P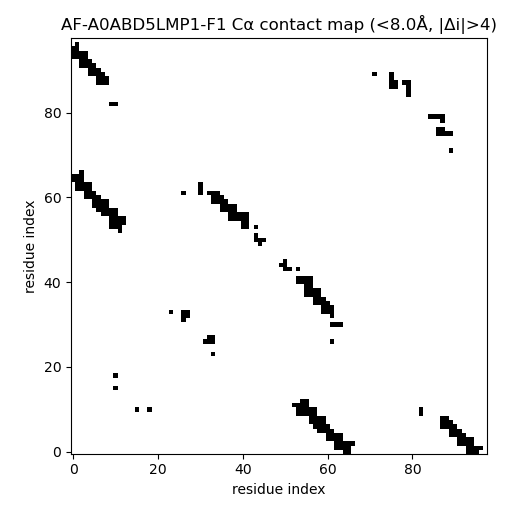rotein AF-A0ABD5LMP1-F1 (afdb_monomer)

Radius of gyration: 14.13 Å; Cα contacts (8 Å, |Δi|>4): 146; chains: 1; bounding box: 30×33×41 Å

Nearest PDB structures (foldseek):
  5zeb-assembly1_f  TM=5.750E-01  e=5.659E-03  Mycolicibacterium smegmatis MC2 155
  1qjh-assembly1_A-2  TM=5.534E-01  e=7.153E-03  Thermus thermophilus
  6yc7-assembly1_B  TM=4.416E-01  e=1.531E-02  Corynebacterium glutamicum
  8uu9-assembly1_f  TM=4.955E-01  e=4.939E-02  Listeria innocua
  6v3b-assembly1_f  TM=4.559E-01  e=1.057E-01  Acinetobacter baumannii AB0057

Secondary structure (DSSP, 8-state):
-EEEEEEEEEE-TTTHHHHHHHHHHHHHHHHS--EEEEE-------TT-------EEEEEEEEESS--HHHHHHHHHHHHHHTT-S--EEEEEEE---

pLDDT: mean 85.99, std 15.61, range [45.31, 97.75]

Foldseek 3Di:
DKKKKKWWAQAAPVCVPVLCVVVQVVCCVVQVGKDKDKDQQDQDDDPVRDGDPSRIIIIMIGMDPDDPPVVVVVVQVVSCVVRVHPTIDMDIDDDDDD

Sequence (98 aa):
MSYLVEILLPVTANMVSQVLDTICYDLTEQFGGVTIHEKAPAEGFWKDGRKVEHDHIFLVEVMTDEINRSWWAQYRERLALMLSQEEIVVRAIPFERL

Mean predicted aligned error: 6.09 Å

Solvent-accessible surface area (backbone atoms only — not comparable to full-atom values): 5731 Å² total; per-residue (Å²): 108,36,28,45,34,40,34,57,41,69,36,42,81,91,47,43,70,68,52,50,53,52,50,50,49,57,39,27,76,74,56,76,42,67,49,78,43,80,41,73,61,56,86,62,84,49,96,82,75,56,82,65,82,41,58,29,31,35,42,38,38,39,66,40,64,70,84,62,63,69,59,53,53,53,50,35,51,53,50,11,63,76,59,75,40,98,71,47,56,72,49,75,44,80,52,83,88,130

Organism: Agrobacterium radiobacter (NCBI:txid362)

Structure (mmCIF, N/CA/C/O backbone):
data_AF-A0ABD5LMP1-F1
#
_entry.id   AF-A0ABD5LMP1-F1
#
loop_
_atom_site.group_PDB
_atom_site.id
_atom_site.type_symbol
_atom_site.label_atom_id
_atom_site.label_alt_id
_atom_site.label_comp_id
_atom_site.label_asym_id
_atom_site.label_entity_id
_atom_site.label_seq_id
_atom_site.pdbx_PDB_ins_code
_atom_site.Cartn_x
_atom_site.Cartn_y
_atom_site.Cartn_z
_atom_site.occupancy
_atom_site.B_iso_or_equiv
_atom_site.auth_seq_id
_atom_site.auth_comp_id
_atom_site.auth_asym_id
_atom_site.auth_atom_id
_atom_site.pdbx_PDB_model_num
ATOM 1 N N . MET A 1 1 ? -13.113 -4.693 14.259 1.00 82.81 1 MET A N 1
ATOM 2 C CA . MET A 1 1 ? -11.887 -5.523 14.254 1.00 82.81 1 MET A CA 1
ATOM 3 C C . MET A 1 1 ? -10.867 -4.737 13.471 1.00 82.81 1 MET A C 1
ATOM 5 O O . MET A 1 1 ? -11.233 -4.280 12.400 1.00 82.81 1 MET A O 1
ATOM 9 N N . SER A 1 2 ? -9.660 -4.544 13.989 1.00 94.44 2 SER A N 1
ATOM 10 C CA . SER A 1 2 ? -8.629 -3.801 13.264 1.00 94.44 2 SER A CA 1
ATOM 11 C C . SER A 1 2 ? -7.920 -4.708 12.261 1.00 94.44 2 SER A C 1
ATOM 13 O O . SER A 1 2 ? -7.813 -5.918 12.468 1.00 94.44 2 SER A O 1
ATOM 15 N N . TYR A 1 3 ? -7.469 -4.123 11.159 1.00 97.19 3 TYR A N 1
ATOM 16 C CA . TYR A 1 3 ? -6.808 -4.806 10.058 1.00 97.19 3 TYR A CA 1
ATOM 17 C C . TYR A 1 3 ? -5.512 -4.099 9.695 1.00 97.19 3 TYR A C 1
ATOM 19 O O . TYR A 1 3 ? -5.479 -2.872 9.578 1.00 97.19 3 TYR A O 1
ATOM 27 N N . LEU A 1 4 ? -4.464 -4.887 9.477 1.00 97.31 4 LEU A N 1
ATOM 28 C CA . LEU A 1 4 ? -3.248 -4.464 8.803 1.00 97.31 4 LEU A CA 1
ATOM 29 C C . LEU A 1 4 ? -3.428 -4.832 7.336 1.00 97.31 4 LEU A C 1
ATOM 31 O O . LEU A 1 4 ? -3.561 -6.013 7.004 1.00 97.31 4 LEU A O 1
ATOM 35 N N . VAL A 1 5 ? -3.505 -3.827 6.475 1.00 97.56 5 VAL A N 1
ATOM 36 C CA . VAL A 1 5 ? -3.557 -4.029 5.031 1.00 97.56 5 VAL A CA 1
ATOM 37 C C . VAL A 1 5 ? -2.155 -3.885 4.478 1.00 97.56 5 VAL A C 1
ATOM 39 O O . VAL A 1 5 ? -1.506 -2.868 4.699 1.00 97.56 5 VAL A O 1
ATOM 42 N N . GLU A 1 6 ? -1.719 -4.901 3.745 1.00 97.19 6 GLU A N 1
ATOM 43 C CA . GLU A 1 6 ? -0.409 -4.964 3.111 1.00 97.19 6 GLU A CA 1
ATOM 44 C C . GLU A 1 6 ? -0.568 -5.046 1.593 1.00 97.19 6 GLU A C 1
ATOM 46 O O . GLU A 1 6 ? -1.304 -5.897 1.077 1.00 97.19 6 GLU A O 1
ATOM 51 N N . ILE A 1 7 ? 0.163 -4.192 0.881 1.00 95.88 7 ILE A N 1
ATOM 52 C CA . ILE A 1 7 ? 0.277 -4.197 -0.577 1.00 95.88 7 ILE A CA 1
ATOM 53 C C . ILE A 1 7 ? 1.670 -4.701 -0.936 1.00 95.88 7 ILE A C 1
ATOM 55 O O . ILE A 1 7 ? 2.670 -4.135 -0.492 1.00 95.88 7 ILE A O 1
ATOM 59 N N . LEU A 1 8 ? 1.734 -5.752 -1.754 1.00 92.75 8 LEU A N 1
ATOM 60 C CA . LEU A 1 8 ? 2.983 -6.192 -2.364 1.00 92.75 8 LEU A CA 1
ATOM 61 C C . LEU A 1 8 ? 3.148 -5.450 -3.683 1.00 92.75 8 LEU A C 1
ATOM 63 O O . LEU A 1 8 ? 2.392 -5.672 -4.629 1.00 92.75 8 LEU A O 1
ATOM 67 N N . LEU A 1 9 ? 4.131 -4.562 -3.720 1.00 91.25 9 LEU A N 1
ATOM 68 C CA . LEU A 1 9 ? 4.306 -3.605 -4.792 1.00 91.25 9 LEU A CA 1
ATOM 69 C C . LEU A 1 9 ? 5.608 -3.895 -5.555 1.00 91.25 9 LEU A C 1
ATOM 71 O O . LEU A 1 9 ? 6.680 -3.481 -5.107 1.00 91.25 9 LEU A O 1
ATOM 75 N N . PRO A 1 10 ? 5.548 -4.618 -6.685 1.00 87.69 10 PRO A N 1
ATOM 76 C CA . PRO A 1 10 ? 6.701 -4.791 -7.556 1.00 87.69 10 PRO A CA 1
ATOM 77 C C . PRO A 1 10 ? 6.955 -3.484 -8.316 1.00 87.69 10 PRO A C 1
ATOM 79 O O . PRO A 1 10 ? 6.087 -3.002 -9.044 1.00 87.69 10 PRO A O 1
ATOM 82 N N . VAL A 1 11 ? 8.135 -2.892 -8.137 1.00 84.75 11 VAL A N 1
ATOM 83 C CA . VAL A 1 11 ? 8.491 -1.616 -8.772 1.00 84.75 11 VAL A CA 1
ATOM 84 C C . VAL A 1 11 ? 9.872 -1.727 -9.406 1.00 84.75 11 VAL A C 1
ATOM 86 O O . VAL A 1 11 ? 10.803 -2.280 -8.824 1.00 84.75 11 VAL A O 1
ATOM 89 N N . THR A 1 12 ? 10.010 -1.195 -10.616 1.00 81.88 12 THR A N 1
ATOM 90 C CA . THR A 1 12 ? 11.298 -1.073 -11.305 1.00 81.88 12 THR A CA 1
ATOM 91 C C . THR A 1 12 ? 12.084 0.115 -10.749 1.00 81.88 12 THR A C 1
ATOM 93 O O . THR A 1 12 ? 11.496 1.140 -10.398 1.00 81.88 12 THR A O 1
ATOM 96 N N . ALA A 1 13 ? 13.418 0.023 -10.700 1.00 77.06 13 ALA A N 1
ATOM 97 C CA . ALA A 1 13 ? 14.275 1.039 -10.070 1.00 77.06 13 ALA A CA 1
ATOM 98 C C . ALA A 1 13 ? 14.031 2.476 -10.586 1.00 77.06 13 ALA A C 1
ATOM 100 O O . ALA A 1 13 ? 14.094 3.443 -9.828 1.00 77.06 13 ALA A O 1
ATOM 101 N N . ASN A 1 14 ? 13.688 2.627 -11.868 1.00 81.19 14 ASN A N 1
ATOM 102 C CA . ASN A 1 14 ? 13.400 3.918 -12.500 1.00 81.19 14 ASN A CA 1
ATOM 103 C C . ASN A 1 14 ? 12.044 4.542 -12.111 1.00 81.19 14 ASN A C 1
ATOM 105 O O . ASN A 1 14 ? 11.855 5.735 -12.334 1.00 81.19 14 ASN A O 1
ATOM 109 N N . MET A 1 15 ? 11.108 3.767 -11.558 1.00 82.19 15 MET A N 1
ATOM 110 C CA . MET A 1 15 ? 9.753 4.221 -11.215 1.00 82.19 15 MET A CA 1
ATOM 111 C C . MET A 1 15 ? 9.549 4.428 -9.710 1.00 82.19 15 MET A C 1
ATOM 113 O O . MET A 1 15 ? 8.534 5.001 -9.318 1.00 82.19 15 MET A O 1
ATOM 117 N N . VAL A 1 16 ? 10.508 4.008 -8.873 1.00 84.50 16 VAL A N 1
ATOM 118 C CA . VAL A 1 16 ? 10.383 3.978 -7.405 1.00 84.50 16 VAL A CA 1
ATOM 119 C C . VAL A 1 16 ? 9.887 5.305 -6.832 1.00 84.50 16 VAL A C 1
ATOM 121 O O . VAL A 1 16 ? 8.830 5.321 -6.215 1.00 84.50 16 VAL A O 1
ATOM 124 N N . SER A 1 17 ? 10.585 6.421 -7.070 1.00 86.44 17 SER A N 1
ATOM 125 C CA . SER A 1 17 ? 10.222 7.708 -6.446 1.00 86.44 17 SER A CA 1
ATOM 126 C C . SER A 1 17 ? 8.784 8.123 -6.767 1.00 86.44 17 SER A C 1
ATOM 128 O O . SER A 1 17 ? 7.989 8.333 -5.860 1.00 86.44 17 SER A O 1
ATOM 130 N N . GLN A 1 18 ? 8.419 8.167 -8.052 1.00 89.19 18 GLN A N 1
ATOM 131 C CA . GLN A 1 18 ? 7.099 8.637 -8.481 1.00 89.19 18 GLN A CA 1
ATOM 132 C C . GLN A 1 18 ? 5.965 7.741 -7.966 1.00 89.19 18 GLN A C 1
ATOM 134 O O . GLN A 1 18 ? 4.905 8.230 -7.562 1.00 89.19 18 GLN A O 1
ATOM 139 N N . VAL A 1 19 ? 6.181 6.425 -7.998 1.00 90.06 19 VAL A N 1
ATOM 140 C CA . VAL A 1 19 ? 5.201 5.439 -7.538 1.00 90.06 19 VAL A CA 1
ATOM 141 C C . VAL A 1 19 ? 5.006 5.547 -6.029 1.00 90.06 19 VAL A C 1
ATOM 143 O O . VAL A 1 19 ? 3.864 5.608 -5.573 1.00 90.06 19 VAL A O 1
ATOM 146 N N . LEU A 1 20 ? 6.096 5.599 -5.258 1.00 91.75 20 LEU A N 1
ATOM 147 C CA . LEU A 1 20 ? 6.014 5.693 -3.804 1.00 91.75 20 LEU A CA 1
ATOM 148 C C . LEU A 1 20 ? 5.401 7.023 -3.361 1.00 91.75 20 LEU A C 1
ATOM 150 O O . LEU A 1 20 ? 4.557 7.002 -2.475 1.00 91.75 20 LEU A O 1
ATOM 154 N N . ASP A 1 21 ? 5.728 8.145 -4.006 1.00 93.62 21 ASP A N 1
ATOM 155 C CA . ASP A 1 21 ? 5.129 9.449 -3.689 1.00 93.62 21 ASP A CA 1
ATOM 156 C C . ASP A 1 21 ? 3.606 9.435 -3.888 1.00 93.62 21 ASP A C 1
ATOM 158 O O . ASP A 1 21 ? 2.850 9.884 -3.023 1.00 93.62 21 ASP A O 1
ATOM 162 N N . THR A 1 22 ? 3.146 8.853 -5.001 1.00 94.12 22 THR A N 1
ATOM 163 C CA . THR A 1 22 ? 1.713 8.726 -5.314 1.00 94.12 22 THR A CA 1
ATOM 164 C C . THR A 1 22 ? 0.999 7.856 -4.281 1.00 94.12 22 THR A C 1
ATOM 166 O O . THR A 1 22 ? -0.048 8.233 -3.758 1.00 94.12 22 THR A O 1
ATOM 169 N N . ILE A 1 23 ? 1.580 6.702 -3.945 1.00 94.62 23 ILE A N 1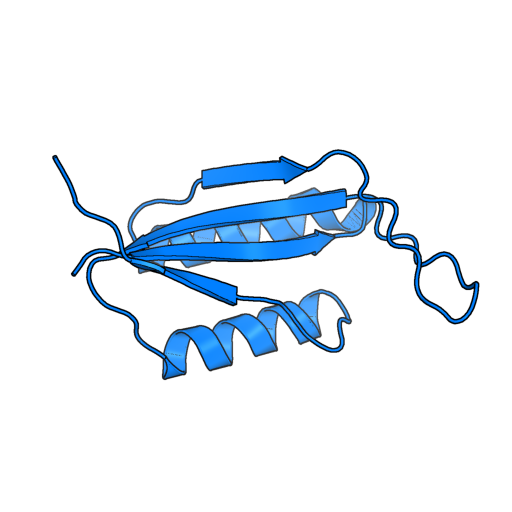
ATOM 170 C CA . ILE A 1 23 ? 1.003 5.767 -2.974 1.00 94.62 23 ILE A CA 1
ATOM 171 C C . ILE A 1 23 ? 0.999 6.368 -1.569 1.00 94.62 23 ILE A C 1
ATOM 173 O O . ILE A 1 23 ? -0.002 6.259 -0.863 1.00 94.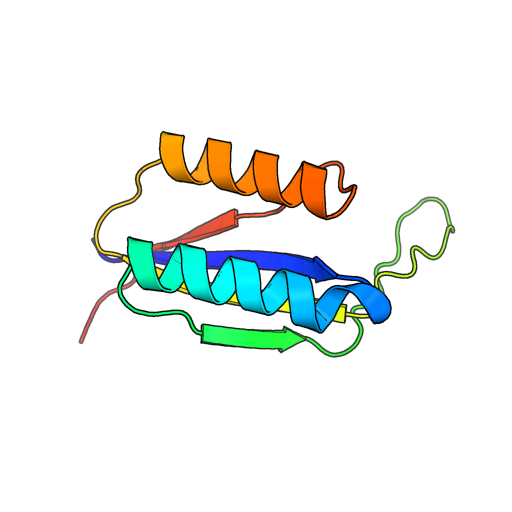62 23 ILE A O 1
ATOM 177 N N . CYS A 1 24 ? 2.088 7.034 -1.177 1.00 94.69 24 CYS A N 1
ATOM 178 C CA . CYS A 1 24 ? 2.189 7.729 0.097 1.00 94.69 24 CYS A CA 1
ATOM 179 C C . CYS A 1 24 ? 1.080 8.763 0.246 1.00 94.69 24 CYS A C 1
ATOM 181 O O . CYS A 1 24 ? 0.403 8.783 1.273 1.00 94.69 24 CYS A O 1
ATOM 183 N N . TYR A 1 25 ? 0.882 9.593 -0.778 1.00 96.06 25 TYR A N 1
ATOM 184 C CA . TYR A 1 25 ? -0.165 10.605 -0.792 1.00 96.06 25 TYR A CA 1
ATOM 185 C C . TYR A 1 25 ? -1.557 9.972 -0.688 1.00 96.06 25 TYR A C 1
ATOM 187 O O . TYR A 1 25 ? -2.286 10.258 0.259 1.00 96.06 25 TYR A O 1
ATOM 195 N N . ASP A 1 26 ? -1.892 9.051 -1.597 1.00 96.00 26 ASP A N 1
ATOM 196 C CA . ASP A 1 26 ? -3.210 8.410 -1.654 1.00 96.00 26 ASP A CA 1
ATOM 197 C C . ASP A 1 26 ? -3.591 7.733 -0.327 1.00 96.00 26 ASP A C 1
ATOM 199 O O . ASP A 1 26 ? -4.717 7.867 0.157 1.00 96.00 26 ASP A O 1
ATOM 203 N N . LEU A 1 27 ? -2.654 6.982 0.261 1.00 96.50 27 LEU A N 1
ATOM 204 C CA . LEU A 1 27 ? -2.899 6.217 1.481 1.00 96.50 27 LEU A CA 1
ATOM 205 C C . LEU A 1 27 ? -2.875 7.089 2.735 1.00 96.50 27 LEU A C 1
ATOM 207 O O . LEU A 1 27 ? -3.647 6.831 3.657 1.00 96.50 27 LEU A O 1
ATOM 211 N N . THR A 1 28 ? -2.047 8.134 2.773 1.00 95.88 28 THR A N 1
ATOM 212 C CA . THR A 1 28 ? -2.055 9.087 3.892 1.00 95.88 28 THR A CA 1
ATOM 213 C C . T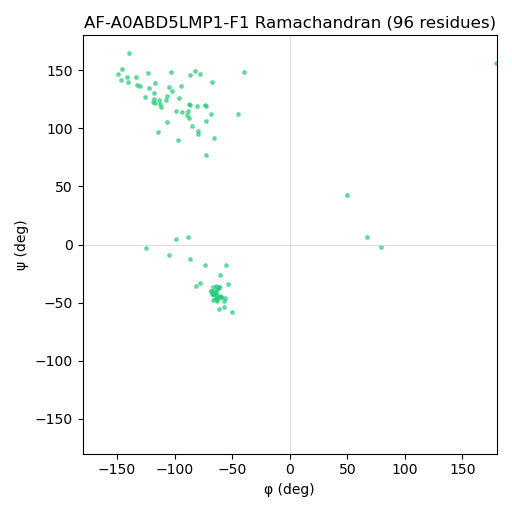HR A 1 28 ? -3.351 9.891 3.909 1.00 95.88 28 THR A C 1
ATOM 215 O O . THR A 1 28 ? -3.952 10.024 4.972 1.00 95.88 28 THR A O 1
ATOM 218 N N . GLU A 1 29 ? -3.839 10.350 2.754 1.00 96.12 29 GLU A N 1
ATOM 219 C CA . GLU A 1 29 ? -5.127 11.051 2.657 1.00 96.12 29 GLU A CA 1
ATOM 220 C C . GLU A 1 29 ? -6.302 10.145 3.059 1.00 96.12 29 GLU A C 1
ATOM 222 O O . GLU A 1 29 ? -7.232 10.587 3.732 1.00 96.12 29 GLU A O 1
ATOM 227 N N . GLN A 1 30 ? -6.261 8.862 2.684 1.00 95.25 30 GLN A N 1
ATOM 228 C CA . GLN A 1 30 ? -7.357 7.929 2.949 1.00 95.25 30 GLN A CA 1
ATOM 229 C C . GLN A 1 30 ? -7.348 7.341 4.373 1.00 95.25 30 GLN A C 1
ATOM 231 O O . GLN A 1 30 ? -8.419 7.078 4.924 1.00 95.25 30 GLN A O 1
ATOM 236 N N . PHE A 1 31 ? -6.172 7.086 4.957 1.00 95.00 31 PHE A N 1
ATOM 237 C CA . PHE A 1 31 ? -6.024 6.318 6.206 1.00 95.00 31 PHE A CA 1
ATOM 238 C C . PHE A 1 31 ? -5.264 7.057 7.317 1.00 95.00 31 PHE A C 1
ATOM 240 O O . PHE A 1 31 ? -5.142 6.538 8.424 1.00 95.00 31 PHE A O 1
ATOM 247 N N . GLY A 1 32 ? -4.756 8.264 7.054 1.00 93.00 32 GLY A N 1
ATOM 248 C CA . GLY A 1 32 ? -4.032 9.088 8.027 1.00 93.00 32 GLY A CA 1
ATOM 249 C C . GLY A 1 32 ? -2.571 8.688 8.253 1.00 93.00 32 GLY A C 1
ATOM 250 O O . GLY A 1 32 ? -1.869 9.355 9.011 1.00 93.00 32 GLY A O 1
ATOM 251 N N . GLY A 1 33 ? -2.093 7.623 7.606 1.00 92.75 33 GLY A N 1
ATOM 252 C CA . GLY A 1 33 ? -0.702 7.196 7.678 1.00 92.75 33 GLY A CA 1
ATOM 253 C C . GLY A 1 33 ? -0.420 5.943 6.856 1.00 92.75 33 GLY A C 1
ATOM 254 O O . GLY A 1 33 ? -1.310 5.138 6.585 1.00 92.75 33 GLY A O 1
ATOM 255 N N . VAL A 1 34 ? 0.844 5.785 6.477 1.00 96.88 34 VAL A N 1
ATOM 256 C CA . VAL A 1 34 ? 1.350 4.678 5.664 1.00 96.88 34 VAL A CA 1
ATOM 257 C C . VAL A 1 34 ? 2.776 4.354 6.091 1.00 96.88 34 VAL A C 1
ATOM 259 O O . VAL A 1 34 ? 3.555 5.254 6.405 1.00 96.88 34 VAL A O 1
ATOM 262 N N . THR A 1 35 ? 3.119 3.070 6.118 1.00 95.38 35 THR A N 1
ATOM 263 C CA . THR A 1 35 ? 4.497 2.609 6.331 1.00 95.38 35 THR A CA 1
ATOM 264 C C . THR A 1 35 ? 4.967 1.854 5.099 1.00 95.38 35 THR A C 1
ATOM 266 O O . THR A 1 35 ? 4.202 1.102 4.502 1.00 95.38 35 THR A O 1
ATOM 269 N N . ILE A 1 36 ? 6.215 2.076 4.689 1.00 93.88 36 ILE A N 1
ATOM 270 C CA . ILE A 1 36 ? 6.799 1.437 3.510 1.00 93.88 36 ILE A CA 1
ATOM 271 C C . ILE A 1 36 ? 8.087 0.740 3.920 1.00 93.88 36 ILE A C 1
ATOM 273 O O . ILE A 1 36 ? 8.988 1.352 4.494 1.00 93.88 36 ILE A O 1
ATOM 277 N N . HIS A 1 37 ? 8.173 -0.540 3.585 1.00 90.12 37 HIS A N 1
ATOM 278 C CA . HIS A 1 37 ? 9.365 -1.348 3.764 1.00 90.12 37 HIS A CA 1
ATOM 279 C C . HIS A 1 37 ? 9.862 -1.812 2.401 1.00 90.12 37 HIS A C 1
ATOM 281 O O . HIS A 1 37 ? 9.149 -2.496 1.668 1.00 90.12 37 HIS A O 1
ATOM 287 N N . GLU A 1 38 ? 11.102 -1.477 2.062 1.00 85.94 38 GLU A N 1
ATOM 288 C CA . GLU A 1 38 ? 11.767 -2.099 0.924 1.00 85.94 38 GLU A CA 1
ATOM 289 C C . GLU A 1 38 ? 12.130 -3.543 1.290 1.00 85.94 38 GLU A C 1
ATOM 291 O O . GLU A 1 38 ? 12.898 -3.789 2.224 1.00 85.94 38 GLU A O 1
ATOM 296 N N . LYS A 1 39 ? 11.588 -4.517 0.556 1.00 75.38 39 LYS A N 1
ATOM 297 C CA . LYS A 1 39 ? 12.151 -5.863 0.537 1.00 75.38 39 LYS A CA 1
ATOM 298 C C . LYS A 1 39 ? 13.228 -5.884 -0.546 1.00 75.38 39 LYS A C 1
ATOM 300 O O . LYS A 1 39 ? 12.920 -5.820 -1.735 1.00 75.38 39 LYS A O 1
ATOM 305 N N . ALA A 1 40 ? 14.484 -5.958 -0.090 1.00 57.03 40 ALA A N 1
ATOM 306 C CA . ALA A 1 40 ? 15.684 -6.232 -0.887 1.00 57.03 40 ALA A CA 1
ATOM 307 C C . ALA A 1 40 ? 15.409 -7.310 -1.963 1.00 57.03 40 ALA A C 1
ATOM 309 O O . ALA A 1 40 ? 14.572 -8.182 -1.706 1.00 57.03 40 ALA A O 1
ATOM 310 N N . PRO A 1 41 ? 16.079 -7.251 -3.135 1.00 55.06 41 PRO A N 1
ATOM 311 C CA . PRO A 1 41 ? 15.598 -7.798 -4.404 1.00 55.06 41 PRO A CA 1
ATOM 312 C C . PRO A 1 41 ? 15.013 -9.190 -4.227 1.00 55.06 41 PRO A C 1
ATOM 314 O O . PRO A 1 41 ? 15.711 -10.150 -3.894 1.00 55.06 41 PRO A O 1
ATOM 317 N N . ALA A 1 42 ? 13.701 -9.289 -4.413 1.00 51.41 42 ALA A N 1
ATOM 318 C CA . ALA A 1 42 ? 13.039 -10.572 -4.398 1.00 51.41 42 ALA A CA 1
ATOM 319 C C . ALA A 1 42 ? 13.408 -11.288 -5.699 1.00 51.41 42 ALA A C 1
ATOM 321 O O . ALA A 1 42 ? 12.915 -10.937 -6.767 1.00 51.41 42 ALA A O 1
ATOM 322 N N . GLU A 1 43 ? 14.276 -12.297 -5.629 1.00 51.19 43 GLU A N 1
ATOM 323 C CA . GLU A 1 43 ? 14.486 -13.201 -6.758 1.00 51.19 43 GLU A CA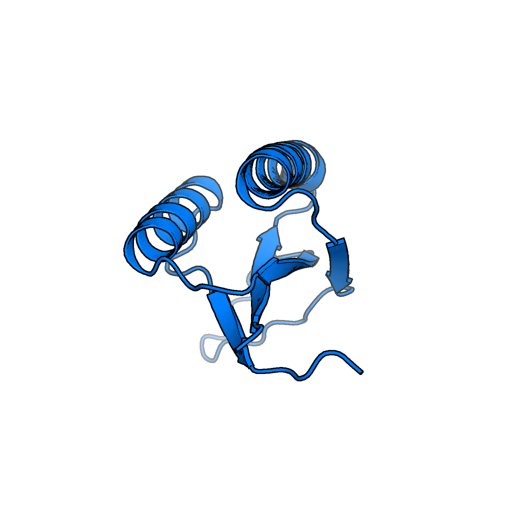 1
ATOM 324 C C . GLU A 1 43 ? 13.197 -14.006 -7.001 1.00 51.19 43 GLU A C 1
ATOM 326 O O . GLU A 1 43 ? 12.947 -15.051 -6.398 1.00 51.19 43 GLU A O 1
ATOM 331 N N . GLY A 1 44 ? 12.327 -13.484 -7.868 1.00 50.91 44 GLY A N 1
ATOM 332 C CA . GLY A 1 44 ? 11.124 -14.167 -8.325 1.00 50.91 44 GLY A CA 1
ATOM 333 C C . GLY A 1 44 ? 11.462 -15.183 -9.412 1.00 50.91 44 GLY A C 1
ATOM 334 O O . GLY A 1 44 ? 11.578 -14.831 -10.584 1.00 50.91 44 GLY A O 1
ATOM 335 N N . PHE A 1 45 ? 11.603 -16.458 -9.050 1.00 50.00 45 PHE A N 1
ATOM 336 C CA . PHE A 1 45 ? 11.737 -17.543 -10.025 1.00 50.00 45 PHE 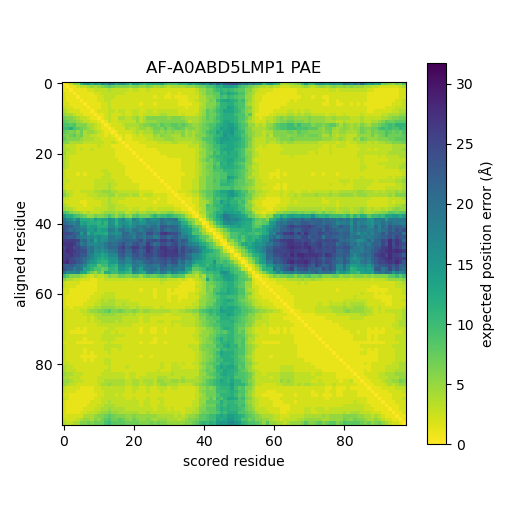A CA 1
ATOM 337 C C . PHE A 1 45 ? 10.352 -18.009 -10.492 1.00 50.00 45 PHE A C 1
ATOM 339 O O . PHE A 1 45 ? 9.672 -18.764 -9.798 1.00 50.00 45 PHE A O 1
ATOM 346 N N . TRP A 1 46 ? 9.933 -17.586 -11.686 1.00 54.22 46 TRP A N 1
ATOM 347 C CA . TRP A 1 46 ? 8.744 -18.132 -12.347 1.00 54.22 46 TRP A CA 1
ATOM 348 C C . TRP A 1 46 ? 9.104 -19.377 -13.170 1.00 54.22 46 TRP A C 1
ATOM 350 O O . TRP A 1 46 ? 10.194 -19.469 -13.740 1.00 54.22 46 TRP A O 1
ATOM 360 N N . LYS A 1 47 ? 8.176 -20.346 -13.242 1.00 45.31 47 LYS A N 1
ATOM 361 C CA . LYS A 1 47 ? 8.367 -21.670 -13.879 1.00 45.31 47 LYS A CA 1
ATOM 362 C C . LYS A 1 47 ? 8.821 -21.627 -15.346 1.00 45.31 47 LYS A C 1
ATOM 364 O O . LYS A 1 47 ? 9.360 -22.621 -15.822 1.00 45.31 47 LYS A O 1
ATOM 369 N N . ASP A 1 48 ? 8.669 -20.495 -16.028 1.00 50.66 48 ASP A N 1
ATOM 370 C CA . ASP A 1 48 ? 8.986 -20.351 -17.453 1.00 50.66 48 ASP A CA 1
ATOM 371 C C . ASP A 1 48 ? 10.443 -19.942 -17.733 1.00 50.66 48 ASP A C 1
ATOM 373 O O . ASP A 1 48 ? 10.799 -19.649 -18.875 1.00 50.66 48 ASP A O 1
ATOM 377 N N . GLY A 1 49 ? 11.306 -19.893 -16.709 1.00 50.38 49 GLY A N 1
ATOM 378 C CA . GLY A 1 49 ? 12.743 -19.629 -16.874 1.00 50.38 49 GLY A CA 1
ATOM 379 C C . GLY A 1 49 ? 13.082 -18.213 -17.360 1.00 50.38 49 GLY A C 1
ATOM 380 O O . GLY A 1 49 ? 14.244 -17.917 -17.633 1.00 50.38 49 GLY A O 1
ATOM 381 N N . ARG A 1 50 ? 12.086 -17.325 -17.462 1.00 48.03 50 ARG A N 1
ATOM 382 C CA . ARG A 1 50 ? 12.281 -15.905 -17.755 1.00 48.03 50 ARG A CA 1
ATOM 383 C C . ARG A 1 50 ? 12.522 -15.165 -16.449 1.00 48.03 50 ARG A C 1
ATOM 385 O O . ARG A 1 50 ? 11.672 -15.166 -15.562 1.00 48.03 50 ARG A O 1
ATOM 392 N N . LYS A 1 51 ? 13.687 -14.533 -16.345 1.00 48.44 51 LYS A N 1
ATOM 393 C CA . LYS A 1 51 ? 13.991 -13.577 -15.284 1.00 48.44 51 LYS A CA 1
ATOM 394 C C . LYS A 1 51 ? 13.112 -12.350 -15.527 1.00 48.44 51 LYS A C 1
ATOM 396 O O . LYS A 1 51 ? 13.273 -11.688 -16.548 1.00 48.44 51 LYS A O 1
ATOM 401 N N . VAL A 1 52 ? 12.147 -12.101 -14.651 1.00 52.56 52 VAL A N 1
ATOM 402 C CA . VAL A 1 52 ? 11.425 -10.828 -14.656 1.00 52.56 52 VAL A CA 1
ATOM 403 C C . VAL A 1 52 ? 12.229 -9.889 -13.762 1.00 52.56 52 VAL A C 1
ATOM 405 O O . VAL A 1 52 ? 12.410 -10.173 -12.580 1.00 52.56 52 VAL A O 1
ATOM 408 N N . GLU A 1 53 ? 12.791 -8.829 -14.343 1.00 54.47 53 GLU A N 1
ATOM 409 C CA . GLU A 1 53 ? 13.475 -7.756 -13.610 1.00 54.47 53 GLU A CA 1
ATOM 410 C C . GLU A 1 53 ? 12.436 -6.894 -12.883 1.00 54.47 53 GLU A C 1
ATOM 412 O O . GLU A 1 53 ? 12.062 -5.808 -13.319 1.00 54.47 53 GLU A O 1
ATOM 417 N N . HIS A 1 54 ? 11.926 -7.401 -11.764 1.00 58.75 54 HIS A N 1
ATOM 418 C CA . HIS A 1 54 ? 11.387 -6.548 -10.713 1.00 58.75 54 HIS A CA 1
ATOM 419 C C . HIS A 1 54 ? 12.485 -6.383 -9.676 1.00 58.75 54 HIS A C 1
ATOM 421 O O . HIS A 1 54 ? 12.623 -7.202 -8.772 1.00 58.75 54 HIS A O 1
ATOM 427 N N . ASP A 1 55 ? 13.306 -5.350 -9.858 1.00 62.94 55 ASP A N 1
ATOM 428 C CA . ASP A 1 55 ? 14.492 -5.122 -9.027 1.00 62.94 55 ASP A CA 1
ATOM 429 C C . ASP A 1 55 ? 14.139 -4.924 -7.542 1.00 62.94 55 ASP A C 1
ATOM 431 O O . ASP A 1 55 ? 14.950 -5.239 -6.671 1.00 62.94 55 ASP A O 1
ATOM 435 N N . HIS A 1 56 ? 12.921 -4.450 -7.237 1.00 76.50 56 HIS A N 1
ATOM 436 C CA . HIS A 1 56 ? 12.479 -4.168 -5.872 1.00 76.50 56 HIS A CA 1
ATOM 437 C C . HIS A 1 56 ? 11.021 -4.584 -5.642 1.00 76.50 56 HIS A C 1
ATOM 439 O O . HIS A 1 56 ? 10.139 -4.344 -6.472 1.00 76.50 56 HIS A O 1
ATOM 445 N N . ILE A 1 57 ? 10.752 -5.157 -4.466 1.00 85.50 57 ILE A N 1
ATOM 446 C CA . ILE A 1 57 ? 9.390 -5.304 -3.947 1.00 85.50 57 ILE A CA 1
ATOM 447 C C . ILE A 1 57 ? 9.261 -4.411 -2.723 1.00 85.50 57 ILE A C 1
ATOM 449 O O . ILE A 1 57 ? 9.954 -4.603 -1.728 1.00 85.50 57 ILE A O 1
ATOM 453 N N . PHE A 1 58 ? 8.330 -3.468 -2.762 1.00 90.50 58 PHE A N 1
ATOM 454 C CA . PHE A 1 58 ? 7.955 -2.689 -1.591 1.00 90.50 58 PHE A CA 1
ATOM 455 C C . PHE A 1 58 ? 6.754 -3.337 -0.907 1.00 90.50 58 PHE A C 1
ATOM 457 O O . PHE A 1 58 ? 5.806 -3.775 -1.558 1.00 90.50 58 PHE A O 1
ATOM 464 N N . LEU A 1 59 ? 6.805 -3.414 0.418 1.00 93.44 59 LEU A N 1
ATOM 465 C CA . LEU A 1 59 ? 5.664 -3.739 1.257 1.00 93.44 59 LEU A CA 1
ATOM 466 C C . LEU A 1 59 ? 5.098 -2.426 1.789 1.00 93.44 59 LEU A C 1
ATOM 468 O O . LEU A 1 59 ? 5.783 -1.712 2.520 1.00 93.44 59 LEU A O 1
ATOM 472 N N . VAL A 1 60 ? 3.874 -2.104 1.387 1.00 96.25 60 VAL A N 1
ATOM 473 C CA . VAL A 1 60 ? 3.177 -0.891 1.824 1.00 96.25 60 VAL A CA 1
ATOM 474 C C . VAL A 1 60 ? 2.087 -1.284 2.805 1.00 96.25 60 VAL A C 1
ATOM 476 O O . VAL A 1 60 ? 1.265 -2.144 2.493 1.00 96.25 60 VAL A O 1
ATOM 479 N N . GLU A 1 61 ? 2.075 -0.653 3.972 1.00 97.38 61 GLU A N 1
ATOM 480 C CA . GLU A 1 61 ? 1.210 -1.017 5.088 1.00 97.38 61 GLU A CA 1
ATOM 481 C C . GLU A 1 61 ? 0.326 0.147 5.533 1.00 97.38 61 GLU A C 1
ATOM 483 O O . GLU A 1 61 ? 0.802 1.270 5.727 1.00 97.38 61 GLU A O 1
ATOM 488 N N . VAL A 1 62 ? -0.958 -0.142 5.757 1.00 97.75 62 VAL A N 1
ATOM 489 C CA . VAL A 1 62 ? -1.898 0.759 6.437 1.00 97.75 62 VAL A CA 1
ATOM 490 C C . VAL A 1 62 ? -2.697 -0.003 7.490 1.00 97.75 62 VAL A C 1
ATOM 492 O O . VAL A 1 62 ? -3.062 -1.163 7.298 1.00 97.75 62 VAL A O 1
ATOM 495 N N . MET A 1 63 ? -2.998 0.652 8.610 1.00 96.38 63 MET A N 1
ATOM 496 C CA . MET A 1 63 ? -3.881 0.111 9.645 1.00 96.38 63 MET A CA 1
ATOM 497 C C . MET A 1 63 ? -5.260 0.761 9.539 1.00 96.38 63 MET A C 1
ATOM 499 O O . MET A 1 63 ? -5.360 1.981 9.481 1.00 96.38 63 MET A O 1
ATOM 503 N N . THR A 1 64 ? -6.326 -0.034 9.563 1.00 95.69 64 THR A N 1
ATOM 504 C CA . THR A 1 64 ? -7.711 0.465 9.503 1.00 95.69 64 THR A CA 1
ATOM 505 C C . THR A 1 64 ? -8.645 -0.408 10.333 1.00 95.69 64 THR A C 1
ATOM 507 O O . THR A 1 64 ? -8.410 -1.605 10.484 1.00 95.69 64 THR A O 1
ATOM 510 N N . ASP A 1 65 ? -9.724 0.167 10.859 1.00 94.88 65 ASP A N 1
ATOM 511 C CA . ASP A 1 65 ? -10.745 -0.578 11.608 1.00 94.88 65 ASP A CA 1
ATOM 512 C C . ASP A 1 65 ? -11.830 -1.186 10.704 1.00 94.88 65 ASP A C 1
ATOM 514 O O . ASP A 1 65 ? -12.589 -2.060 11.131 1.00 94.88 65 ASP A O 1
ATOM 518 N N . GLU A 1 66 ? -11.876 -0.771 9.435 1.00 93.19 66 GLU A N 1
ATOM 519 C CA . GLU A 1 66 ? -12.844 -1.244 8.447 1.00 93.19 66 GLU A CA 1
ATOM 520 C C . GLU A 1 66 ? -12.214 -1.412 7.058 1.00 93.19 66 GLU A C 1
ATOM 522 O O . GLU A 1 66 ? -11.359 -0.633 6.629 1.00 93.19 66 GLU A O 1
ATOM 527 N N . ILE A 1 67 ? -12.670 -2.435 6.325 1.00 95.25 67 ILE A N 1
ATOM 528 C CA . ILE A 1 67 ? -12.223 -2.729 4.958 1.00 95.25 67 ILE A CA 1
ATOM 529 C C . ILE A 1 67 ? -13.316 -2.357 3.954 1.00 95.25 67 ILE A C 1
ATOM 531 O O . ILE A 1 67 ? -14.284 -3.100 3.756 1.00 95.25 67 ILE A O 1
ATOM 535 N N . ASN A 1 68 ? -13.114 -1.248 3.240 1.00 95.81 68 ASN A N 1
ATOM 536 C CA . ASN A 1 68 ? -13.902 -0.910 2.057 1.00 95.81 68 ASN A CA 1
ATOM 537 C C . ASN A 1 68 ? -13.401 -1.709 0.841 1.00 95.81 68 ASN A C 1
ATOM 539 O O . ASN A 1 68 ? -12.456 -1.314 0.158 1.00 95.81 68 ASN A O 1
ATOM 543 N N . ARG A 1 69 ? -14.039 -2.851 0.562 1.00 95.38 69 ARG A N 1
ATOM 544 C CA . ARG A 1 69 ? -13.617 -3.771 -0.512 1.00 95.38 69 ARG A CA 1
ATOM 545 C C . ARG A 1 69 ? -13.659 -3.144 -1.905 1.00 95.38 69 ARG A C 1
ATOM 547 O O . ARG A 1 69 ? -12.785 -3.435 -2.713 1.00 95.38 69 ARG A O 1
ATOM 554 N N . SER A 1 70 ? -14.640 -2.286 -2.178 1.00 97.00 70 SER A N 1
ATOM 555 C CA . SER A 1 70 ? -14.776 -1.620 -3.478 1.00 97.00 70 SER A CA 1
ATOM 556 C C . SER A 1 70 ? -13.649 -0.621 -3.715 1.00 97.00 70 SER A C 1
ATOM 558 O O . SER A 1 70 ? -13.110 -0.564 -4.816 1.00 97.00 70 SER A O 1
ATOM 560 N N . TRP A 1 71 ? -13.253 0.116 -2.674 1.00 96.50 71 TRP A N 1
ATOM 561 C CA . TRP A 1 71 ? -12.112 1.025 -2.739 1.00 96.50 71 TRP A CA 1
ATOM 562 C C . TRP A 1 71 ? -10.811 0.256 -3.002 1.00 96.50 71 TRP A C 1
ATOM 564 O O . TRP A 1 71 ? -10.096 0.576 -3.946 1.00 96.50 71 TRP A O 1
ATOM 574 N N . TRP A 1 72 ? -10.554 -0.825 -2.255 1.00 97.25 72 TRP A N 1
ATOM 575 C CA . TRP A 1 72 ? -9.356 -1.651 -2.453 1.00 97.25 72 TRP A CA 1
ATOM 576 C C . TRP A 1 72 ? -9.314 -2.336 -3.823 1.00 97.25 72 TRP A C 1
ATOM 578 O O . TRP A 1 72 ? -8.239 -2.439 -4.411 1.00 97.25 72 TRP A O 1
ATOM 588 N N . ALA A 1 73 ? -10.462 -2.768 -4.357 1.00 96.50 73 ALA A N 1
ATOM 589 C CA . ALA A 1 73 ? -10.555 -3.341 -5.699 1.00 96.50 73 ALA A CA 1
ATOM 590 C C . ALA A 1 73 ? -10.195 -2.318 -6.791 1.00 96.50 73 ALA A C 1
ATOM 592 O O . ALA A 1 73 ? -9.406 -2.621 -7.680 1.00 96.50 73 ALA A O 1
ATOM 593 N N . GLN A 1 74 ? -10.698 -1.087 -6.684 1.00 97.31 74 GLN A N 1
ATOM 594 C CA . GLN A 1 74 ? -10.352 -0.013 -7.621 1.00 97.31 74 GLN A CA 1
ATOM 595 C C . GLN A 1 74 ? -8.890 0.420 -7.470 1.00 97.31 74 GLN A C 1
ATOM 597 O O . GLN A 1 74 ? -8.199 0.665 -8.459 1.00 97.31 74 GLN A O 1
ATOM 602 N N . TYR A 1 75 ? -8.400 0.491 -6.231 1.00 97.00 75 TYR A N 1
ATOM 603 C CA . TYR A 1 75 ? -7.027 0.885 -5.944 1.00 97.00 75 TYR A CA 1
ATOM 604 C C . TYR A 1 75 ? -6.024 -0.130 -6.501 1.00 97.00 75 TYR A C 1
ATOM 606 O O . TYR A 1 75 ? -5.103 0.260 -7.216 1.00 97.00 75 TYR A O 1
ATOM 614 N N . ARG A 1 76 ? -6.234 -1.438 -6.277 1.00 95.88 76 ARG A N 1
ATOM 615 C CA . ARG A 1 76 ? -5.354 -2.479 -6.841 1.00 95.88 76 ARG A CA 1
ATOM 616 C C . ARG A 1 76 ? -5.358 -2.479 -8.372 1.00 95.88 76 ARG A C 1
ATOM 618 O O . ARG A 1 76 ? -4.307 -2.685 -8.964 1.00 95.88 76 ARG A O 1
ATOM 625 N N . GLU A 1 77 ? -6.502 -2.222 -9.014 1.00 96.56 77 GLU A N 1
ATOM 626 C CA . GLU A 1 77 ? -6.606 -2.153 -10.479 1.00 96.56 77 GLU A CA 1
ATOM 627 C C . GLU A 1 77 ? -5.830 -0.952 -11.026 1.00 96.56 77 GLU A C 1
ATOM 629 O O . GLU A 1 77 ? -5.075 -1.084 -11.989 1.00 96.56 77 GLU A O 1
ATOM 634 N N . ARG A 1 78 ? -5.935 0.205 -10.361 1.00 96.38 78 ARG A N 1
ATOM 635 C CA . ARG A 1 78 ? -5.138 1.391 -10.694 1.00 96.38 78 ARG A CA 1
ATOM 636 C C . ARG A 1 78 ? -3.640 1.120 -10.568 1.00 96.38 78 ARG A C 1
ATOM 638 O O . ARG A 1 78 ? -2.888 1.486 -11.468 1.00 96.38 78 ARG A O 1
ATOM 645 N N . LEU A 1 79 ? -3.211 0.474 -9.483 1.00 94.94 79 LEU A N 1
ATOM 646 C CA . LEU A 1 79 ? -1.805 0.118 -9.279 1.00 94.94 79 LEU A CA 1
ATOM 647 C C . LEU A 1 79 ? -1.309 -0.887 -10.327 1.00 94.94 79 LEU A C 1
ATOM 649 O O . LEU A 1 79 ? -0.217 -0.707 -10.858 1.00 94.94 79 LEU A O 1
ATOM 653 N N . ALA A 1 80 ? -2.113 -1.901 -10.662 1.00 93.75 80 ALA A N 1
ATOM 654 C CA . ALA A 1 80 ? -1.774 -2.893 -11.681 1.00 93.75 80 ALA A CA 1
ATOM 655 C C . ALA A 1 80 ? -1.551 -2.237 -13.051 1.00 93.75 80 ALA A C 1
ATOM 657 O O . ALA A 1 80 ? -0.532 -2.483 -13.695 1.00 93.75 80 ALA A O 1
ATOM 658 N N . LEU A 1 81 ? -2.441 -1.320 -13.449 1.00 93.69 81 LEU A N 1
ATOM 659 C CA . LEU A 1 81 ? -2.293 -0.535 -14.677 1.00 93.69 81 LEU A CA 1
ATOM 660 C C . LEU A 1 81 ? -1.053 0.368 -14.639 1.00 93.69 81 LEU A C 1
ATOM 662 O O . LEU A 1 81 ? -0.284 0.393 -15.597 1.00 93.69 81 LEU A O 1
ATOM 666 N N . MET A 1 82 ? -0.835 1.081 -13.531 1.00 91.56 82 MET A N 1
ATOM 667 C CA . MET A 1 82 ? 0.307 1.987 -13.362 1.00 91.56 82 MET A CA 1
ATOM 668 C C . MET A 1 82 ? 1.653 1.253 -13.442 1.00 91.56 82 MET A C 1
ATOM 670 O O . MET A 1 82 ? 2.613 1.794 -13.984 1.00 91.56 82 MET A O 1
ATOM 674 N N . LEU A 1 83 ? 1.722 0.025 -12.924 1.00 89.19 83 LEU A N 1
ATOM 675 C CA . LEU A 1 83 ? 2.942 -0.784 -12.849 1.00 89.19 83 LEU A CA 1
ATOM 676 C C . LEU A 1 83 ? 3.055 -1.828 -13.966 1.00 89.19 83 LEU A C 1
ATOM 678 O O . LEU A 1 83 ? 3.985 -2.637 -13.955 1.00 89.19 83 LEU A O 1
ATOM 682 N N . SER A 1 84 ? 2.117 -1.834 -14.920 1.00 89.44 84 SER A N 1
ATOM 683 C CA . SER A 1 84 ? 2.034 -2.843 -15.987 1.00 89.44 84 SER A CA 1
ATOM 684 C C . SER A 1 84 ? 2.102 -4.282 -15.450 1.00 89.44 84 SER A C 1
ATOM 686 O O . SER A 1 84 ? 2.820 -5.125 -15.985 1.00 89.44 84 SER A O 1
ATOM 688 N N . GLN A 1 85 ? 1.388 -4.547 -14.354 1.00 86.38 85 GLN A N 1
ATOM 689 C CA . GLN A 1 85 ? 1.264 -5.870 -13.741 1.00 86.38 85 GLN A CA 1
ATOM 690 C C . GLN A 1 85 ? -0.089 -6.492 -14.076 1.00 86.38 85 GLN A C 1
ATOM 692 O O . GLN A 1 85 ? -1.090 -5.788 -14.184 1.00 86.38 85 GLN A O 1
ATOM 697 N N . GLU A 1 86 ? -0.131 -7.820 -14.187 1.00 88.31 86 GLU A N 1
ATOM 698 C CA . GLU A 1 86 ? -1.398 -8.552 -14.328 1.00 88.31 86 GLU A CA 1
ATOM 699 C C . GLU A 1 86 ? -2.244 -8.453 -13.051 1.00 88.31 86 GLU A C 1
ATOM 701 O O . GLU A 1 86 ? -3.466 -8.323 -13.115 1.00 88.31 86 GLU A O 1
ATOM 706 N N . GLU A 1 87 ? -1.593 -8.469 -11.885 1.00 88.88 87 GLU A N 1
ATOM 707 C CA . GLU A 1 87 ? -2.243 -8.374 -10.582 1.00 88.88 87 GLU A CA 1
ATOM 708 C C . GLU A 1 87 ? -1.335 -7.678 -9.557 1.00 88.88 87 GLU A C 1
ATOM 710 O O . GLU A 1 87 ? -0.115 -7.843 -9.562 1.00 88.88 87 GLU A O 1
ATOM 715 N N . ILE A 1 88 ? -1.954 -6.929 -8.639 1.00 92.75 88 ILE A N 1
ATOM 716 C CA . ILE A 1 88 ? -1.322 -6.426 -7.417 1.00 92.75 88 ILE A CA 1
ATOM 717 C C . ILE A 1 88 ? -1.982 -7.103 -6.221 1.00 92.75 88 ILE A C 1
ATOM 719 O O . ILE A 1 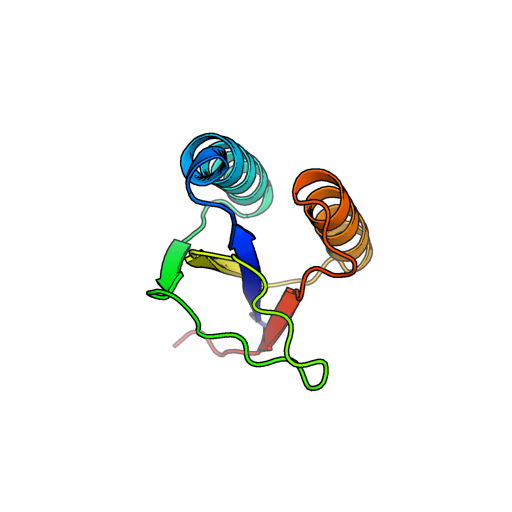88 ? -3.201 -7.024 -6.035 1.00 92.75 88 ILE A O 1
ATOM 723 N N . VAL A 1 89 ? -1.165 -7.749 -5.391 1.00 93.38 89 VAL A N 1
ATOM 724 C CA . VAL A 1 89 ? -1.650 -8.439 -4.197 1.00 93.38 89 VAL A CA 1
ATOM 725 C C . VAL A 1 89 ? -1.866 -7.426 -3.079 1.00 93.38 89 VAL A C 1
ATOM 727 O O . VAL A 1 89 ? -0.926 -6.785 -2.610 1.00 93.38 89 VAL A O 1
ATOM 730 N N . VAL A 1 90 ? -3.114 -7.344 -2.623 1.00 96.31 90 VAL A N 1
ATOM 731 C CA . VAL A 1 90 ? -3.522 -6.621 -1.416 1.00 96.31 90 VAL A CA 1
ATOM 732 C C . VAL A 1 90 ? -4.127 -7.632 -0.453 1.00 96.31 90 VAL A C 1
ATOM 734 O O . VAL A 1 90 ? -5.091 -8.319 -0.797 1.00 96.31 90 VAL A O 1
ATOM 737 N N . ARG A 1 91 ? -3.577 -7.732 0.755 1.00 96.50 91 ARG A N 1
ATOM 738 C CA . ARG A 1 91 ? -4.067 -8.646 1.797 1.00 96.50 91 ARG A CA 1
ATOM 739 C C . ARG A 1 91 ? -4.412 -7.879 3.063 1.00 96.50 91 ARG A C 1
ATOM 741 O O . ARG A 1 91 ? -3.769 -6.887 3.373 1.00 96.50 91 ARG A O 1
ATOM 748 N N . ALA A 1 92 ? -5.417 -8.354 3.790 1.00 97.44 92 ALA A N 1
ATOM 749 C CA . ALA A 1 92 ? -5.827 -7.790 5.071 1.00 97.44 92 ALA A CA 1
ATOM 750 C C . ALA A 1 92 ? -5.658 -8.842 6.169 1.00 97.44 92 ALA A C 1
ATOM 752 O O . ALA A 1 92 ? -6.202 -9.943 6.063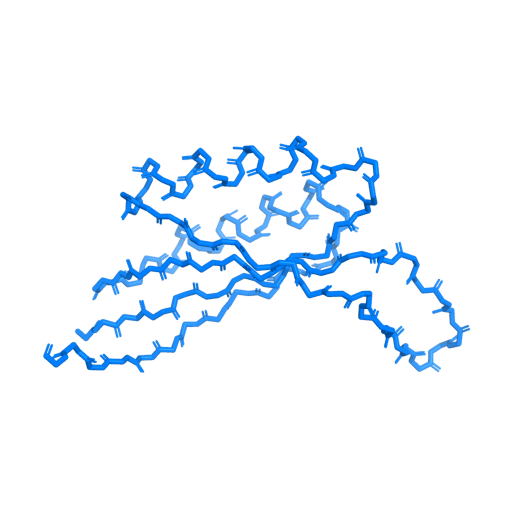 1.00 97.44 92 ALA A O 1
ATOM 753 N N . ILE A 1 93 ? -4.918 -8.495 7.219 1.00 97.06 93 ILE A N 1
ATOM 754 C CA . ILE A 1 93 ? -4.645 -9.357 8.368 1.00 97.06 93 ILE A CA 1
ATOM 755 C C . ILE A 1 93 ? -5.368 -8.772 9.584 1.00 97.06 93 ILE A C 1
ATOM 757 O O . ILE A 1 93 ? -5.073 -7.636 9.958 1.00 97.06 93 ILE A O 1
ATOM 761 N N . PRO A 1 94 ? -6.320 -9.493 10.205 1.00 96.69 94 PRO A N 1
ATOM 762 C CA . PRO A 1 94 ? -6.958 -9.022 11.426 1.00 96.69 94 PRO A CA 1
ATOM 763 C C . PRO A 1 94 ? -5.947 -9.000 12.578 1.00 96.69 94 PRO A C 1
ATOM 765 O O . PRO A 1 94 ? -5.158 -9.933 12.731 1.00 96.69 94 PRO A O 1
ATOM 768 N N . PHE A 1 95 ? -5.998 -7.962 13.407 1.00 95.38 95 PHE A N 1
ATOM 769 C CA . PHE A 1 95 ? -5.178 -7.850 14.609 1.00 95.38 95 PHE A CA 1
ATOM 770 C C . PHE A 1 95 ? -5.963 -7.267 15.787 1.00 95.38 95 PHE A C 1
ATOM 772 O O . PHE A 1 95 ? -7.037 -6.679 15.633 1.00 95.38 95 PHE A O 1
ATOM 779 N N . GLU A 1 96 ? -5.389 -7.427 16.976 1.00 95.06 96 GLU A N 1
ATOM 780 C CA . GLU A 1 96 ? -5.847 -6.808 18.216 1.00 95.06 96 GLU A CA 1
ATOM 781 C C . GLU A 1 96 ? -4.917 -5.650 18.592 1.00 95.06 96 GLU A C 1
ATOM 783 O O . GLU A 1 96 ? -3.695 -5.768 18.492 1.00 95.06 96 GLU A O 1
ATOM 788 N N . ARG A 1 97 ? -5.496 -4.517 19.001 1.00 89.75 97 ARG A N 1
ATOM 789 C CA . ARG A 1 97 ? -4.747 -3.422 19.627 1.00 89.75 97 ARG 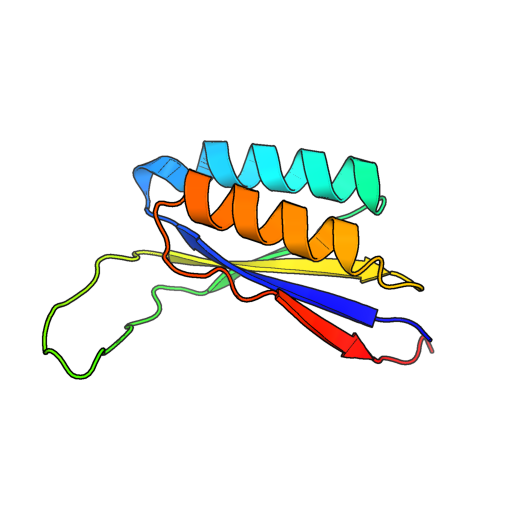A CA 1
ATOM 790 C C . ARG A 1 97 ? -4.689 -3.701 21.125 1.00 89.75 97 ARG A C 1
ATOM 792 O O . ARG A 1 97 ? -5.748 -3.825 21.737 1.00 89.75 97 ARG A O 1
ATOM 799 N N . LEU A 1 98 ? -3.478 -3.812 21.668 1.00 90.19 98 LEU A N 1
ATOM 800 C CA . LEU A 1 98 ? -3.227 -3.975 23.103 1.00 90.19 98 LEU A CA 1
ATOM 801 C C . LEU A 1 98 ? -3.172 -2.624 23.819 1.00 90.19 98 LEU A C 1
ATOM 803 O O . LEU A 1 98 ? -2.693 -1.652 23.190 1.00 90.19 98 LEU A O 1
#